Protein AF-A0A143Y499-F1 (afdb_monomer)

Foldseek 3Di:
DAEAEEELAQLQADLVQEAEDPDPDWAFDLRHIYDPDSPVSVVVSVVVVVVVVVQCPDQDDPNHGYHYKYWLDDVLCVQPVDSDDDDPVSVVVSVVVVCVVCVVPVVVVLCVCCPPQAEDDDDSVNSVVQCNDHSNSRGGYINCNVVVD

Nearest PDB structures (foldseek):
  8qcf-assembly1_K  TM=2.531E-01  e=7.754E+00  Saccharomyces cerevisiae
  6lri-assembly1_B  TM=2.322E-01  e=7.271E+00  Homo sapiens
  6lqs-ass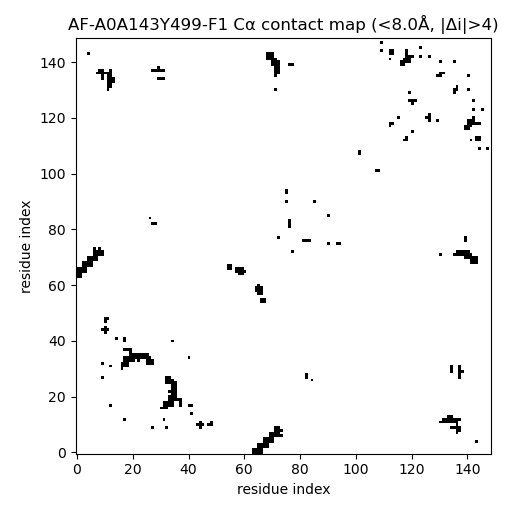embly1_R4  TM=2.413E-01  e=8.269E+00  Saccharomyces cerevisiae S288C

Sequence (149 aa):
MIIHIVDTDGVYIPEIDIKEADVEKAQYYEDHIDVKNVKAIVNRNRRKGAILYKLRKTGKINGIPYRIYFNSCNLEHVLYDELKDFTDEEKQILSDDFADKYDGKVNEFIEFISDNQIAVPGTFQKTWDYIEKDRNSLNRHSNMHLIFE

Mean predicted aligned error: 4.23 Å

Secondary structure (DSSP, 8-state):
-EEEEEE-TTTTS-GGGEEE-S-SS-EE-SS-EEES-HHHHHHHHHHHHHHHHHHHT--EETTEEEEEEEESS-HHHHHH---S---HHHHHHHHHHHHHHHTT-HHHHHHHHTSTTTB--S-HHHHHHHHTSTTGGGSS-B-GGGG--

pLDDT: mean 91.05, std 8.84, range [60.25, 97.81]

Structure (mmCIF, N/CA/C/O backbone):
data_AF-A0A143Y499-F1
#
_entry.id   AF-A0A143Y499-F1
#
loop_
_atom_site.group_PDB
_atom_site.id
_atom_site.type_symbol
_atom_site.label_atom_id
_atom_site.label_alt_id
_atom_site.label_comp_id
_atom_site.label_asym_id
_atom_site.label_entity_id
_atom_site.label_seq_id
_atom_site.pdbx_PDB_ins_code
_atom_site.Cartn_x
_atom_site.Cartn_y
_atom_site.Cartn_z
_atom_site.occupancy
_atom_site.B_iso_or_equiv
_atom_site.auth_seq_id
_atom_site.auth_comp_id
_atom_site.auth_asym_id
_atom_site.auth_atom_id
_atom_site.pdbx_PDB_model_num
ATOM 1 N N . MET A 1 1 ? -4.796 -3.730 21.140 1.00 91.56 1 MET A N 1
ATOM 2 C CA . MET A 1 1 ? -5.041 -4.124 19.736 1.00 91.56 1 MET A CA 1
ATOM 3 C C . MET A 1 1 ? -3.769 -3.848 18.959 1.00 91.56 1 MET A C 1
ATOM 5 O O . MET A 1 1 ? -3.100 -2.878 19.280 1.00 91.56 1 MET A O 1
ATOM 9 N N . ILE A 1 2 ? -3.419 -4.695 18.000 1.00 97.06 2 ILE A N 1
ATOM 10 C CA . ILE A 1 2 ? -2.312 -4.470 17.073 1.00 97.06 2 ILE A CA 1
ATOM 11 C C . ILE A 1 2 ? -2.904 -3.860 15.805 1.00 97.06 2 ILE A C 1
ATOM 13 O O . ILE A 1 2 ? -3.767 -4.469 15.168 1.00 97.06 2 ILE A O 1
ATOM 17 N N . ILE A 1 3 ? -2.430 -2.668 15.462 1.00 96.88 3 ILE A N 1
ATOM 18 C CA . ILE A 1 3 ? -2.691 -2.008 14.185 1.00 96.88 3 ILE A CA 1
ATOM 19 C C . ILE A 1 3 ? -1.415 -2.152 13.363 1.00 96.88 3 ILE A C 1
ATOM 21 O O . ILE A 1 3 ? -0.336 -1.795 13.829 1.00 96.88 3 ILE A O 1
ATOM 25 N N . HIS A 1 4 ? -1.532 -2.719 12.169 1.00 96.81 4 HIS A N 1
ATOM 26 C CA . HIS A 1 4 ? -0.428 -2.845 11.224 1.00 96.81 4 HIS A CA 1
ATOM 27 C C . HIS A 1 4 ? -0.776 -2.022 9.989 1.00 96.81 4 HIS A C 1
ATOM 29 O O . HIS A 1 4 ? -1.793 -2.277 9.355 1.00 96.81 4 HIS A O 1
ATOM 35 N N . ILE A 1 5 ? 0.044 -1.030 9.671 1.00 94.44 5 ILE A N 1
ATOM 36 C CA . ILE A 1 5 ? -0.065 -0.245 8.440 1.00 94.44 5 ILE A CA 1
ATOM 37 C C . ILE A 1 5 ? 1.010 -0.763 7.487 1.00 94.44 5 ILE A C 1
ATOM 39 O O . ILE A 1 5 ? 2.145 -0.973 7.914 1.00 94.44 5 ILE A O 1
ATOM 43 N N . VAL A 1 6 ? 0.644 -1.037 6.238 1.00 94.25 6 VAL A N 1
ATOM 44 C CA . VAL A 1 6 ? 1.555 -1.614 5.245 1.00 94.25 6 VAL A CA 1
ATOM 45 C C . VAL A 1 6 ? 1.414 -0.921 3.901 1.00 94.25 6 VAL A C 1
ATOM 47 O O . VAL A 1 6 ? 0.301 -0.645 3.460 1.00 94.25 6 VAL A O 1
ATOM 50 N N . ASP A 1 7 ? 2.520 -0.733 3.198 1.00 91.12 7 ASP A N 1
ATOM 51 C CA . ASP A 1 7 ? 2.466 -0.282 1.811 1.00 91.12 7 ASP A CA 1
ATOM 52 C C . ASP A 1 7 ? 2.186 -1.472 0.887 1.00 91.12 7 ASP A C 1
ATOM 54 O O . ASP A 1 7 ? 2.725 -2.568 1.094 1.00 91.12 7 ASP A O 1
ATOM 58 N N . THR A 1 8 ? 1.333 -1.322 -0.127 1.00 90.19 8 THR A N 1
ATOM 59 C CA . THR A 1 8 ? 1.120 -2.392 -1.114 1.00 90.19 8 THR A CA 1
ATOM 60 C C . THR A 1 8 ? 2.139 -2.346 -2.242 1.00 90.19 8 THR A C 1
ATOM 62 O O . THR A 1 8 ? 2.511 -3.407 -2.717 1.00 90.19 8 THR A O 1
ATOM 65 N N . ASP A 1 9 ? 2.645 -1.179 -2.638 1.00 86.31 9 ASP A N 1
ATOM 66 C CA . ASP A 1 9 ? 3.639 -0.966 -3.705 1.00 86.31 9 ASP A CA 1
ATOM 67 C C . ASP A 1 9 ? 3.366 -1.802 -4.964 1.00 86.31 9 ASP A C 1
ATOM 69 O O . ASP A 1 9 ? 4.171 -2.665 -5.345 1.00 86.31 9 ASP A O 1
ATOM 73 N N . GLY A 1 10 ? 2.182 -1.648 -5.557 1.00 90.88 10 GLY A N 1
ATOM 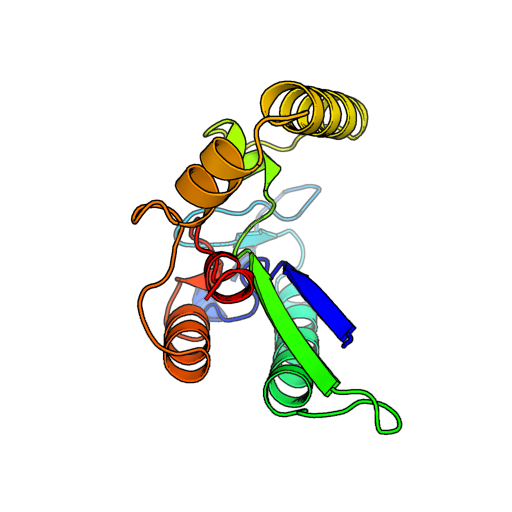74 C CA . GLY A 1 10 ? 1.836 -2.356 -6.789 1.00 90.88 10 GLY A CA 1
ATOM 75 C C . GLY A 1 10 ? 1.797 -3.885 -6.664 1.00 90.88 10 GLY A C 1
ATOM 76 O O . GLY A 1 10 ? 1.949 -4.582 -7.663 1.00 90.88 10 GLY A O 1
ATOM 77 N N . VAL A 1 11 ? 1.641 -4.449 -5.457 1.00 95.38 11 VAL A N 1
ATOM 78 C CA . VAL A 1 11 ? 1.671 -5.912 -5.238 1.00 95.38 11 VAL A CA 1
ATOM 79 C C . VAL A 1 11 ? 0.649 -6.677 -6.072 1.00 95.38 11 VAL A C 1
ATOM 81 O O . VAL A 1 11 ? 0.914 -7.829 -6.420 1.00 95.38 11 VAL A O 1
ATOM 84 N N . TYR A 1 12 ? -0.501 -6.073 -6.366 1.00 96.00 12 TYR A N 1
ATOM 85 C CA . TYR A 1 12 ? -1.635 -6.760 -6.982 1.00 96.00 12 TYR A CA 1
ATOM 86 C C . TYR A 1 12 ? -1.760 -6.526 -8.486 1.00 96.00 12 TYR A C 1
ATOM 88 O O . TYR A 1 12 ? -2.694 -7.045 -9.094 1.00 96.00 12 TYR A O 1
ATOM 96 N N . ILE A 1 13 ? -0.829 -5.792 -9.100 1.00 96.25 13 ILE A N 1
ATOM 97 C CA . ILE A 1 13 ? -0.934 -5.505 -10.529 1.00 96.25 13 ILE A CA 1
ATOM 98 C C . ILE A 1 13 ? -0.747 -6.751 -11.400 1.00 96.25 13 ILE A C 1
ATOM 100 O O . ILE A 1 13 ? 0.003 -7.665 -11.029 1.00 96.25 13 ILE A O 1
ATOM 104 N N . PRO A 1 14 ? -1.369 -6.779 -12.590 1.00 96.62 14 PRO A N 1
ATOM 105 C CA . PRO A 1 14 ? -1.091 -7.782 -13.604 1.00 96.62 14 PRO A CA 1
ATOM 106 C C . PRO A 1 14 ? 0.398 -7.843 -13.962 1.00 96.62 14 PRO A C 1
ATOM 108 O O . PRO A 1 14 ? 1.050 -6.822 -14.151 1.00 96.62 14 PRO A O 1
ATOM 111 N N . GLU A 1 15 ? 0.936 -9.051 -14.147 1.00 96.56 15 GLU A N 1
ATOM 112 C CA . GLU A 1 15 ? 2.356 -9.231 -14.502 1.00 96.56 15 GLU A CA 1
ATOM 113 C C . GLU A 1 15 ? 2.725 -8.584 -15.846 1.00 96.56 15 GLU A C 1
ATOM 115 O O . GLU A 1 15 ? 3.882 -8.238 -16.055 1.00 96.56 15 GLU A O 1
ATOM 120 N N . ILE A 1 16 ? 1.744 -8.387 -16.735 1.00 97.25 16 ILE A N 1
ATOM 121 C CA . ILE A 1 16 ? 1.912 -7.673 -18.010 1.00 97.25 16 ILE A CA 1
ATOM 122 C C . ILE A 1 16 ? 2.212 -6.177 -17.827 1.00 97.25 16 ILE A C 1
ATOM 124 O O . ILE A 1 16 ? 2.805 -5.563 -18.710 1.00 97.25 16 ILE A O 1
ATOM 128 N N . ASP A 1 17 ? 1.844 -5.607 -16.681 1.00 97.31 17 ASP A N 1
ATOM 129 C CA . ASP A 1 17 ? 2.104 -4.210 -16.340 1.00 97.31 17 ASP A CA 1
ATOM 130 C C . ASP A 1 17 ? 3.455 -4.042 -15.606 1.00 97.31 17 ASP A C 1
ATOM 132 O O . ASP A 1 17 ? 3.784 -2.950 -15.154 1.00 97.31 17 ASP A O 1
ATOM 136 N N . ILE A 1 18 ? 4.268 -5.103 -15.493 1.00 97.31 18 ILE A N 1
ATOM 137 C CA . ILE A 1 18 ? 5.658 -5.029 -15.019 1.00 97.31 18 ILE A CA 1
ATOM 138 C C . ILE A 1 18 ? 6.574 -5.104 -16.241 1.00 97.31 18 ILE A C 1
ATOM 140 O O . ILE A 1 18 ? 6.705 -6.157 -16.869 1.00 97.31 18 ILE A O 1
ATOM 144 N N . LYS A 1 19 ? 7.217 -3.989 -16.576 1.00 97.75 19 LYS A N 1
ATOM 145 C CA . LYS A 1 19 ? 7.979 -3.819 -17.813 1.00 97.75 19 LYS A CA 1
ATOM 146 C C . LYS A 1 19 ? 9.477 -3.808 -17.536 1.00 97.75 19 LYS A C 1
ATOM 148 O O . LYS A 1 19 ? 9.941 -3.337 -16.498 1.00 97.75 19 LYS A O 1
ATOM 153 N N . GLU A 1 20 ? 10.235 -4.372 -18.471 1.00 97.81 20 GLU A N 1
ATOM 154 C CA . GLU A 1 20 ? 11.692 -4.315 -18.425 1.00 97.81 20 GLU A CA 1
ATOM 155 C C . GLU A 1 20 ? 12.176 -2.962 -18.953 1.00 97.81 20 GLU A C 1
ATOM 157 O O . GLU A 1 20 ? 11.827 -2.576 -20.069 1.00 97.81 20 GLU A O 1
ATOM 162 N N . ALA A 1 21 ? 12.984 -2.261 -18.161 1.00 96.31 21 ALA A N 1
ATOM 163 C CA . ALA A 1 21 ? 13.566 -0.968 -18.507 1.00 96.31 21 ALA A CA 1
ATOM 164 C C . ALA A 1 21 ? 14.990 -0.843 -17.942 1.00 96.31 21 ALA A C 1
ATOM 166 O O . ALA A 1 21 ? 15.332 -1.480 -16.940 1.00 96.31 21 ALA A O 1
ATOM 167 N N . ASP A 1 22 ? 15.824 -0.008 -18.568 1.00 95.25 22 ASP A N 1
ATOM 168 C CA . ASP A 1 22 ? 17.170 0.293 -18.066 1.00 95.25 22 ASP A CA 1
ATOM 169 C C . ASP A 1 22 ? 17.107 1.364 -16.972 1.00 95.25 22 ASP A C 1
ATOM 171 O O . ASP A 1 22 ? 17.378 2.543 -17.186 1.00 95.25 22 ASP A O 1
ATOM 175 N N . VAL A 1 23 ? 16.674 0.926 -15.793 1.00 91.12 23 VAL A N 1
ATOM 176 C CA . VAL A 1 23 ? 16.531 1.741 -14.584 1.00 91.12 23 VAL A CA 1
ATOM 177 C C . VAL A 1 23 ? 17.365 1.143 -13.454 1.00 91.12 23 VAL A C 1
ATOM 179 O O . VAL A 1 23 ? 17.529 -0.078 -13.353 1.00 91.12 23 VAL A O 1
ATOM 182 N N . GLU A 1 24 ? 17.908 1.985 -12.575 1.00 87.44 24 GLU A N 1
ATOM 183 C CA . GLU A 1 24 ? 18.683 1.507 -11.420 1.00 87.44 24 GLU A CA 1
ATOM 184 C C . GLU A 1 24 ? 17.789 0.922 -10.317 1.00 87.44 24 GLU A C 1
ATOM 186 O O . GLU A 1 24 ? 18.154 -0.063 -9.668 1.00 87.44 24 GLU A O 1
ATOM 191 N N . LYS A 1 25 ? 16.606 1.512 -10.120 1.00 86.69 25 LYS A N 1
ATOM 192 C CA . LYS A 1 25 ? 15.594 1.120 -9.131 1.00 86.69 25 LYS A CA 1
ATOM 193 C C . LYS A 1 25 ? 14.236 0.963 -9.811 1.00 86.69 25 LYS A C 1
ATOM 195 O O . LYS A 1 25 ? 14.044 1.426 -10.928 1.00 86.69 25 LYS A O 1
ATOM 200 N N . ALA A 1 26 ? 13.312 0.273 -9.145 1.00 89.19 26 ALA A N 1
ATOM 201 C CA . ALA A 1 26 ? 11.952 0.136 -9.653 1.00 89.19 26 ALA A CA 1
ATOM 202 C C . ALA A 1 26 ? 11.256 1.502 -9.681 1.00 89.19 26 ALA A C 1
ATOM 204 O O . ALA A 1 26 ? 11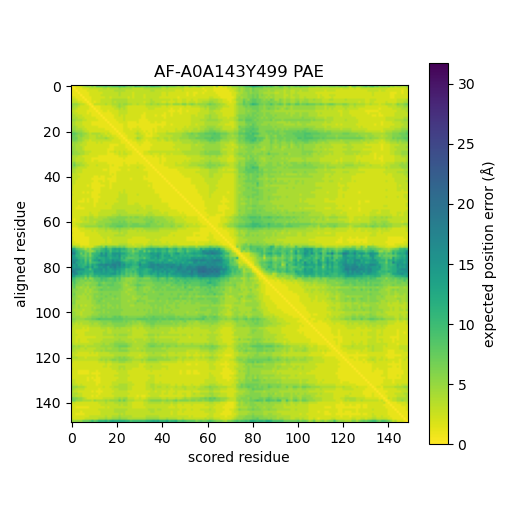.191 2.158 -8.644 1.00 89.19 26 ALA A O 1
ATOM 205 N N . GLN A 1 27 ? 10.728 1.884 -10.841 1.00 87.38 27 GLN A N 1
ATOM 206 C CA . GLN A 1 27 ? 9.971 3.117 -11.036 1.00 87.38 27 GLN A CA 1
ATOM 207 C C . GLN A 1 27 ? 8.488 2.782 -11.151 1.00 87.38 27 GLN A C 1
ATOM 209 O O . GLN A 1 27 ? 8.104 1.858 -11.870 1.00 87.38 27 GLN A O 1
ATOM 214 N N . TYR A 1 28 ? 7.661 3.502 -10.400 1.00 87.25 28 TYR A N 1
ATOM 215 C CA . TYR A 1 28 ? 6.231 3.242 -10.291 1.00 87.25 28 TYR A CA 1
ATOM 216 C C . TYR A 1 28 ? 5.455 4.331 -11.024 1.00 87.25 28 TYR A C 1
ATOM 218 O O . TYR A 1 28 ? 5.674 5.519 -10.798 1.00 87.25 28 TYR A O 1
ATOM 226 N N . TYR A 1 29 ? 4.520 3.901 -11.861 1.00 87.56 29 TYR A N 1
ATOM 227 C CA . TYR A 1 29 ? 3.568 4.745 -12.571 1.00 87.56 29 TYR A CA 1
ATOM 228 C C . TYR A 1 29 ? 2.148 4.309 -12.211 1.00 87.56 29 TYR A C 1
ATOM 230 O O . TYR A 1 29 ? 1.953 3.249 -11.621 1.00 87.56 29 TYR A O 1
ATOM 238 N N . GLU A 1 30 ? 1.143 5.096 -12.588 1.00 86.75 30 GLU A N 1
ATOM 239 C CA . GLU A 1 30 ? -0.263 4.763 -12.311 1.00 86.75 30 GLU A CA 1
ATOM 240 C C . GLU A 1 30 ? -0.729 3.497 -13.051 1.00 86.75 30 GLU A C 1
ATOM 242 O O . GLU A 1 30 ? -1.650 2.805 -12.613 1.00 86.75 30 GLU A O 1
ATOM 247 N N . ASP A 1 31 ? -0.087 3.163 -14.173 1.00 91.62 31 ASP A N 1
ATOM 248 C CA . ASP A 1 31 ? -0.484 2.060 -15.044 1.00 91.62 31 ASP A CA 1
ATOM 249 C C . ASP A 1 31 ? 0.540 0.916 -15.146 1.00 91.62 31 ASP A C 1
ATOM 251 O O . ASP A 1 31 ? 0.187 -0.148 -15.658 1.00 91.62 31 ASP A O 1
ATOM 255 N N . HIS A 1 32 ? 1.781 1.097 -14.680 1.00 94.12 32 HIS A N 1
ATOM 256 C CA . HIS A 1 32 ? 2.834 0.079 -14.771 1.00 94.12 32 HIS A CA 1
ATOM 257 C C . HIS A 1 32 ? 3.987 0.281 -13.773 1.00 94.12 32 HIS A C 1
ATOM 259 O O . HIS A 1 32 ? 4.086 1.303 -13.097 1.00 94.12 32 HIS A O 1
ATOM 265 N N . ILE A 1 33 ? 4.881 -0.709 -13.701 1.00 93.38 33 ILE A N 1
ATOM 266 C CA . ILE A 1 33 ? 6.169 -0.622 -13.000 1.00 93.38 33 ILE A CA 1
ATOM 267 C C . ILE A 1 33 ? 7.289 -0.911 -13.997 1.00 93.38 33 ILE A C 1
ATOM 269 O O . ILE A 1 33 ? 7.304 -1.986 -14.599 1.00 93.38 33 ILE A O 1
ATOM 273 N N . ASP A 1 34 ? 8.252 -0.003 -14.100 1.00 94.81 34 ASP A N 1
ATOM 274 C CA . ASP A 1 34 ? 9.477 -0.196 -14.875 1.00 94.81 34 ASP A CA 1
ATOM 275 C C . ASP A 1 34 ? 10.593 -0.722 -13.976 1.00 94.81 34 ASP A C 1
ATOM 277 O O . ASP A 1 34 ? 10.915 -0.131 -12.942 1.00 94.81 34 ASP A O 1
ATOM 281 N N . VAL A 1 35 ? 11.195 -1.852 -14.361 1.00 95.50 35 VAL A N 1
ATOM 282 C CA . VAL A 1 35 ? 12.260 -2.510 -13.597 1.00 95.50 35 VAL A CA 1
ATOM 283 C C . VAL A 1 35 ? 13.331 -3.137 -14.473 1.00 95.50 35 VAL A C 1
ATOM 285 O O . VAL A 1 35 ? 13.063 -3.680 -15.536 1.00 95.50 35 VAL A O 1
ATOM 288 N N . LYS A 1 36 ? 14.548 -3.231 -13.937 1.00 97.12 36 LYS A N 1
ATOM 289 C CA . LYS A 1 36 ? 15.639 -3.988 -14.568 1.00 97.12 36 LYS A CA 1
ATOM 290 C C . LYS A 1 36 ? 15.439 -5.508 -14.560 1.00 97.12 36 LYS A C 1
ATOM 292 O O . LYS A 1 36 ? 16.042 -6.223 -15.348 1.00 97.12 36 LYS A O 1
ATOM 297 N N . ASN A 1 37 ? 14.654 -6.038 -13.618 1.00 96.50 37 ASN A N 1
ATOM 298 C CA . ASN A 1 37 ? 14.433 -7.480 -13.476 1.00 96.50 37 ASN A CA 1
ATOM 299 C C . ASN A 1 37 ? 12.965 -7.788 -13.159 1.00 96.50 37 ASN A C 1
ATOM 301 O O . ASN A 1 37 ? 12.568 -7.893 -11.995 1.00 96.50 37 ASN A O 1
ATOM 305 N N . VAL A 1 38 ? 12.175 -7.993 -14.215 1.00 97.69 38 VAL A N 1
ATOM 306 C CA . VAL A 1 38 ? 10.739 -8.317 -14.137 1.00 97.69 38 VAL A CA 1
ATOM 307 C C . VAL A 1 38 ? 10.488 -9.535 -13.246 1.00 97.69 38 VAL A C 1
ATOM 309 O O . VAL A 1 38 ? 9.640 -9.505 -12.354 1.00 97.69 38 VAL A O 1
ATOM 312 N N . LYS A 1 39 ? 11.278 -10.604 -13.409 1.00 97.62 39 LYS A N 1
ATOM 313 C CA . LYS A 1 39 ? 11.109 -11.851 -12.647 1.00 97.62 39 LYS A CA 1
ATOM 314 C C . LYS A 1 39 ? 11.285 -11.640 -11.140 1.00 97.62 39 LYS A C 1
ATOM 316 O O . LYS A 1 39 ? 10.602 -12.293 -10.347 1.00 97.62 39 LYS A O 1
ATOM 321 N N . ALA A 1 40 ? 12.190 -10.751 -10.731 1.00 96.12 40 ALA A N 1
ATOM 322 C CA . ALA A 1 40 ? 12.393 -10.421 -9.324 1.00 96.12 40 ALA A CA 1
ATOM 323 C C . ALA A 1 40 ? 11.154 -9.743 -8.718 1.00 96.12 40 ALA A C 1
ATOM 325 O O . ALA A 1 40 ? 10.705 -10.160 -7.646 1.00 96.12 40 ALA A O 1
ATOM 326 N N . ILE A 1 41 ? 10.560 -8.771 -9.419 1.00 95.94 41 ILE A N 1
ATOM 327 C CA . ILE A 1 41 ? 9.342 -8.087 -8.961 1.00 95.94 41 ILE A CA 1
ATOM 328 C C . ILE A 1 41 ? 8.141 -9.021 -8.953 1.00 95.94 41 ILE A C 1
ATOM 330 O O . ILE A 1 41 ? 7.443 -9.084 -7.944 1.00 95.94 41 ILE A O 1
ATOM 334 N N . VAL A 1 42 ? 7.945 -9.825 -9.999 1.00 97.50 42 VAL A N 1
ATOM 335 C CA . VAL A 1 42 ? 6.860 -10.818 -10.048 1.00 97.50 42 VAL A CA 1
ATOM 336 C C . VAL A 1 42 ? 6.925 -11.759 -8.839 1.00 97.50 42 VAL A C 1
ATOM 338 O O . VAL A 1 42 ? 5.935 -11.959 -8.133 1.00 97.50 42 VAL A O 1
ATOM 341 N N . ASN A 1 43 ? 8.108 -12.299 -8.528 1.00 97.50 43 ASN A N 1
ATOM 342 C CA . ASN A 1 43 ? 8.281 -13.174 -7.367 1.00 97.50 43 ASN A CA 1
ATOM 343 C C . ASN A 1 43 ? 8.057 -12.440 -6.036 1.00 97.50 43 ASN A C 1
ATOM 345 O O . ASN A 1 43 ? 7.457 -13.002 -5.112 1.00 97.50 43 ASN A O 1
ATOM 349 N N . ARG A 1 44 ? 8.517 -11.187 -5.925 1.00 95.94 44 ARG A N 1
ATOM 350 C CA . ARG A 1 44 ? 8.276 -10.333 -4.755 1.00 95.94 44 ARG A CA 1
ATOM 351 C C . ARG A 1 44 ? 6.782 -10.098 -4.551 1.00 95.94 44 ARG A C 1
ATOM 353 O O . ARG A 1 44 ? 6.314 -10.295 -3.430 1.00 95.94 44 ARG A O 1
ATOM 360 N N . ASN A 1 45 ? 6.053 -9.740 -5.605 1.00 96.38 45 ASN A N 1
ATOM 361 C CA . ASN A 1 45 ? 4.623 -9.441 -5.571 1.00 96.38 45 ASN A CA 1
ATOM 362 C C . ASN A 1 45 ? 3.811 -10.682 -5.195 1.00 96.38 45 ASN A C 1
ATOM 364 O O . ASN A 1 45 ? 3.053 -10.634 -4.228 1.00 96.38 45 ASN A O 1
ATOM 368 N N . ARG A 1 46 ? 4.076 -11.837 -5.822 1.00 96.81 46 ARG A N 1
ATOM 369 C CA . ARG A 1 46 ? 3.439 -13.116 -5.452 1.00 96.81 46 ARG A CA 1
ATOM 370 C C . ARG A 1 46 ? 3.645 -13.461 -3.973 1.00 96.81 46 ARG A C 1
ATOM 372 O O . ARG A 1 46 ? 2.700 -13.838 -3.280 1.00 96.81 46 ARG A O 1
ATOM 379 N N . ARG A 1 47 ? 4.872 -13.305 -3.458 1.00 97.75 47 ARG A N 1
ATOM 380 C CA . ARG A 1 47 ? 5.188 -13.578 -2.046 1.00 97.75 47 ARG A CA 1
ATOM 381 C C . ARG A 1 47 ? 4.504 -12.587 -1.100 1.00 97.75 47 ARG A C 1
ATOM 383 O O . ARG A 1 47 ? 3.899 -13.020 -0.122 1.00 97.75 47 ARG A O 1
ATOM 390 N N . LYS A 1 48 ? 4.609 -11.281 -1.368 1.00 96.62 48 LYS A N 1
ATOM 391 C CA . LYS A 1 48 ? 4.022 -10.230 -0.521 1.00 96.62 48 LYS A CA 1
ATOM 392 C C . LYS A 1 48 ? 2.494 -10.325 -0.529 1.00 96.62 48 LYS A C 1
ATOM 394 O O . LYS A 1 48 ? 1.911 -10.375 0.547 1.00 96.62 48 LYS A O 1
ATOM 399 N N . GLY A 1 49 ? 1.864 -10.502 -1.691 1.00 96.69 49 GLY A N 1
ATOM 400 C CA . GLY A 1 49 ? 0.417 -10.709 -1.816 1.00 96.69 49 GLY A CA 1
ATOM 401 C C . GLY A 1 49 ? -0.084 -11.928 -1.036 1.00 96.69 49 GLY A C 1
ATOM 402 O O . GLY A 1 49 ? -1.052 -11.828 -0.286 1.00 96.69 49 GLY A O 1
ATOM 403 N N . ALA A 1 50 ? 0.625 -13.062 -1.095 1.00 97.25 50 ALA A N 1
ATOM 40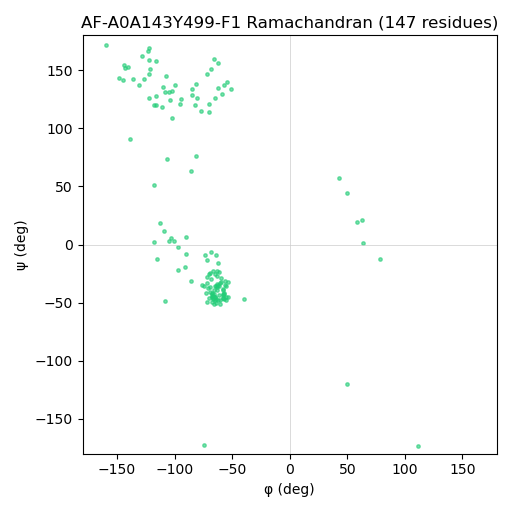4 C CA . ALA A 1 50 ? 0.267 -14.246 -0.309 1.00 97.25 50 ALA A CA 1
ATOM 405 C C . ALA A 1 50 ? 0.361 -14.020 1.214 1.00 97.25 50 ALA A C 1
ATOM 407 O O . ALA A 1 50 ? -0.419 -14.597 1.977 1.00 97.25 5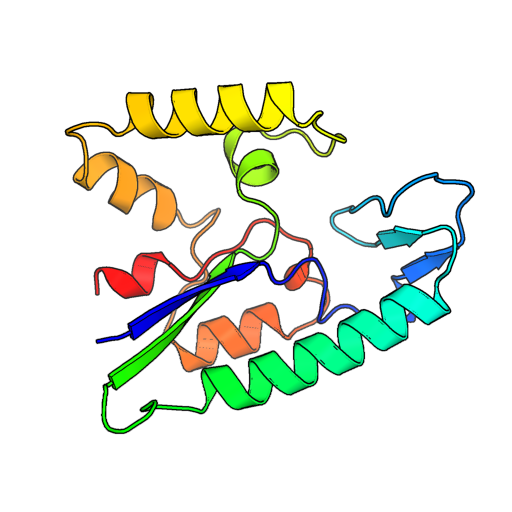0 ALA A O 1
ATOM 408 N N . ILE A 1 51 ? 1.312 -13.199 1.673 1.00 97.19 51 ILE A N 1
ATOM 409 C CA . ILE A 1 51 ? 1.441 -12.812 3.085 1.00 97.19 51 ILE A CA 1
ATOM 410 C C . ILE A 1 51 ? 0.307 -11.861 3.479 1.00 97.19 51 ILE A C 1
ATOM 412 O O . ILE A 1 51 ? -0.370 -12.118 4.474 1.00 97.19 51 ILE A O 1
ATOM 416 N N . LEU A 1 52 ? 0.059 -10.813 2.689 1.00 97.12 52 LEU A N 1
ATOM 417 C CA . LEU A 1 52 ? -1.006 -9.838 2.939 1.00 97.12 52 LEU A CA 1
ATOM 418 C C . LEU A 1 52 ? -2.380 -10.506 3.002 1.00 97.12 52 LEU A C 1
ATOM 420 O O . LEU A 1 52 ? -3.130 -10.257 3.942 1.00 97.12 52 LEU A O 1
ATOM 424 N N . TYR A 1 53 ? -2.664 -11.441 2.094 1.00 96.44 53 TYR A N 1
ATOM 425 C CA . TYR A 1 53 ? -3.897 -12.228 2.109 1.00 96.44 53 TYR A CA 1
ATOM 426 C C . TYR A 1 53 ? -4.099 -12.991 3.429 1.00 96.44 53 TYR A C 1
ATOM 428 O O . TYR A 1 53 ? -5.201 -13.018 3.981 1.00 96.44 53 TYR A O 1
ATOM 436 N N . LYS A 1 54 ? -3.035 -13.597 3.975 1.00 96.81 54 LYS A N 1
ATOM 437 C CA . LYS A 1 54 ? -3.093 -14.276 5.281 1.00 96.81 54 LYS A CA 1
ATOM 438 C C . LYS A 1 54 ? -3.298 -13.276 6.419 1.00 96.81 54 LYS A C 1
ATOM 440 O O . LYS A 1 54 ? -4.139 -13.505 7.289 1.00 96.81 54 LYS A O 1
ATOM 445 N N . LEU A 1 55 ? -2.555 -12.169 6.408 1.00 96.56 55 LEU A N 1
ATOM 446 C CA . LEU A 1 55 ? -2.624 -11.146 7.451 1.00 96.56 55 LEU A CA 1
ATOM 447 C C . LEU A 1 55 ? -4.002 -10.480 7.494 1.00 96.56 55 LEU A C 1
ATOM 449 O O . LEU A 1 55 ? -4.605 -10.434 8.560 1.00 96.56 55 LEU A O 1
ATOM 453 N N . ARG A 1 56 ? -4.574 -10.067 6.358 1.00 95.38 56 ARG A N 1
ATOM 454 C CA . ARG A 1 56 ? -5.896 -9.414 6.336 1.00 95.38 56 ARG A CA 1
ATOM 455 C C . ARG A 1 56 ? -7.039 -10.300 6.825 1.00 95.38 56 ARG A C 1
ATOM 457 O O . ARG A 1 56 ? -8.064 -9.789 7.260 1.00 95.38 56 ARG A O 1
ATOM 464 N N . LYS A 1 57 ? -6.866 -11.623 6.771 1.00 95.56 57 LYS A N 1
ATOM 465 C CA . LYS A 1 57 ? -7.822 -12.608 7.303 1.00 95.56 57 LYS A CA 1
ATOM 466 C C . LYS A 1 57 ? -7.565 -12.976 8.764 1.00 95.56 57 LYS A C 1
ATOM 468 O O . LYS A 1 57 ? -8.370 -13.678 9.372 1.00 95.56 57 LYS A O 1
ATOM 473 N N . THR A 1 58 ? -6.456 -12.520 9.336 1.00 96.62 58 THR A N 1
ATOM 474 C CA . THR A 1 58 ? -6.104 -12.773 10.731 1.00 96.62 58 THR A CA 1
ATOM 475 C C . THR A 1 58 ? -6.833 -11.773 11.621 1.00 96.62 58 THR A C 1
ATOM 477 O O . THR A 1 58 ? -6.647 -10.573 11.492 1.00 96.62 58 THR A O 1
ATOM 480 N N . GLY A 1 59 ? -7.665 -12.256 12.545 1.00 95.56 59 GLY A N 1
ATOM 481 C CA . GLY A 1 59 ? -8.341 -11.387 13.520 1.00 95.56 59 GLY A CA 1
ATOM 482 C C . GLY A 1 59 ? -7.559 -11.191 14.823 1.00 95.56 59 GLY A C 1
ATOM 483 O O . GLY A 1 59 ? -7.839 -10.260 15.579 1.00 95.56 59 GLY A O 1
ATOM 484 N N . LYS A 1 60 ? -6.605 -12.084 15.125 1.00 97.31 60 LYS A N 1
ATOM 485 C CA . LYS A 1 60 ? -5.797 -12.056 16.352 1.00 97.31 60 LYS A CA 1
ATOM 486 C C . LYS A 1 60 ? -4.393 -12.608 16.122 1.00 97.31 60 LYS A C 1
ATOM 488 O O . LYS A 1 60 ? -4.240 -13.617 15.440 1.00 97.31 60 LYS A O 1
ATOM 493 N N . ILE A 1 61 ? -3.399 -12.013 16.775 1.00 96.06 61 ILE A N 1
ATOM 494 C CA . ILE A 1 61 ? -2.031 -12.537 16.877 1.00 96.06 61 ILE A CA 1
ATOM 495 C C . ILE A 1 61 ? -1.750 -12.792 18.354 1.00 96.06 61 ILE A C 1
ATOM 497 O O . ILE A 1 61 ? -1.844 -11.879 19.169 1.00 96.06 61 ILE A O 1
ATOM 501 N N . ASN A 1 62 ? -1.452 -14.045 18.704 1.00 95.31 62 ASN A N 1
ATOM 502 C CA . ASN A 1 62 ? -1.218 -14.468 20.089 1.00 95.31 62 ASN A CA 1
ATOM 503 C C . ASN A 1 62 ? -2.325 -14.001 21.067 1.00 95.31 62 ASN A C 1
ATOM 505 O O . ASN A 1 62 ? -2.058 -13.446 22.128 1.00 95.31 62 ASN A O 1
ATOM 509 N N . GLY A 1 63 ? -3.593 -14.140 20.662 1.00 96.19 63 GLY A N 1
ATOM 510 C CA . GLY A 1 63 ? -4.755 -13.709 21.451 1.00 96.19 63 GLY A CA 1
ATOM 511 C C . GLY A 1 63 ? -5.063 -12.204 21.415 1.00 96.19 63 GLY A C 1
ATOM 512 O O . GLY A 1 63 ? -6.174 -11.815 21.778 1.00 96.19 63 GLY A O 1
ATOM 513 N N . ILE A 1 64 ? -4.153 -11.365 20.913 1.00 97.69 64 ILE A N 1
ATOM 514 C CA . ILE A 1 64 ? -4.334 -9.911 20.818 1.00 97.69 64 ILE A CA 1
ATOM 515 C C . ILE A 1 64 ? -5.087 -9.579 19.520 1.00 97.69 64 ILE A C 1
ATOM 517 O O . ILE A 1 64 ? -4.654 -10.034 18.461 1.00 97.69 64 ILE A O 1
ATOM 521 N N . PRO A 1 65 ? -6.184 -8.791 19.555 1.00 97.69 65 PRO A N 1
ATOM 522 C CA . PRO A 1 65 ? -6.876 -8.329 18.350 1.00 97.69 65 PRO A CA 1
ATOM 523 C C . PRO A 1 65 ? -5.911 -7.689 17.356 1.00 97.69 65 PRO A C 1
ATOM 525 O O . PRO A 1 65 ? -5.085 -6.874 17.762 1.00 97.69 65 PRO A O 1
ATOM 528 N N . TYR A 1 66 ? -6.027 -8.053 16.084 1.00 97.62 66 TYR A N 1
ATOM 529 C CA . TYR A 1 66 ? -5.143 -7.621 15.007 1.00 97.62 66 TYR A CA 1
ATOM 530 C C . TYR A 1 66 ? -5.965 -7.114 13.826 1.00 97.62 66 TYR A C 1
ATOM 532 O O . TYR A 1 66 ? -6.961 -7.735 13.452 1.00 97.62 66 TYR A O 1
ATOM 540 N N . ARG A 1 67 ? -5.532 -6.002 13.232 1.00 97.19 67 ARG A N 1
ATOM 541 C CA . ARG A 1 67 ? -6.064 -5.515 11.961 1.00 97.19 67 ARG A CA 1
ATOM 542 C C . ARG A 1 67 ? -4.952 -4.861 11.146 1.00 97.19 67 ARG A C 1
ATOM 544 O O . ARG A 1 67 ? -4.076 -4.199 11.705 1.00 97.19 67 ARG A O 1
ATOM 551 N N . ILE A 1 68 ? -4.994 -5.079 9.836 1.00 97.75 68 ILE A N 1
ATOM 552 C CA . ILE A 1 68 ? -4.025 -4.549 8.877 1.00 97.75 68 ILE A CA 1
ATOM 553 C C . ILE A 1 68 ? -4.697 -3.587 7.905 1.00 97.75 68 ILE A C 1
ATOM 555 O O . ILE A 1 68 ? -5.696 -3.940 7.281 1.00 97.75 68 ILE A O 1
ATOM 559 N N . TYR A 1 69 ? -4.127 -2.401 7.778 1.00 97.06 69 TYR A N 1
ATOM 560 C CA . TYR A 1 69 ? -4.550 -1.334 6.880 1.00 97.06 69 TYR A CA 1
ATOM 561 C C . TYR A 1 69 ? -3.446 -1.080 5.863 1.00 97.06 69 TYR A C 1
ATOM 563 O O . TYR A 1 69 ? -2.291 -1.433 6.110 1.00 97.06 69 TYR A O 1
ATOM 571 N N . PHE A 1 70 ? -3.799 -0.503 4.723 1.00 95.31 70 PHE A N 1
ATOM 572 C CA . PHE A 1 70 ? -2.862 -0.283 3.637 1.00 95.31 70 PHE A CA 1
ATOM 573 C C . PHE A 1 70 ? -2.738 1.186 3.255 1.00 95.31 70 PHE A C 1
A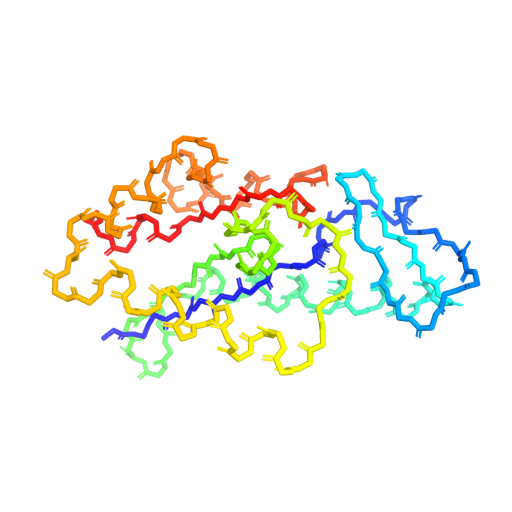TOM 575 O O . PHE A 1 70 ? -3.718 1.926 3.320 1.00 95.31 70 PHE A O 1
ATOM 582 N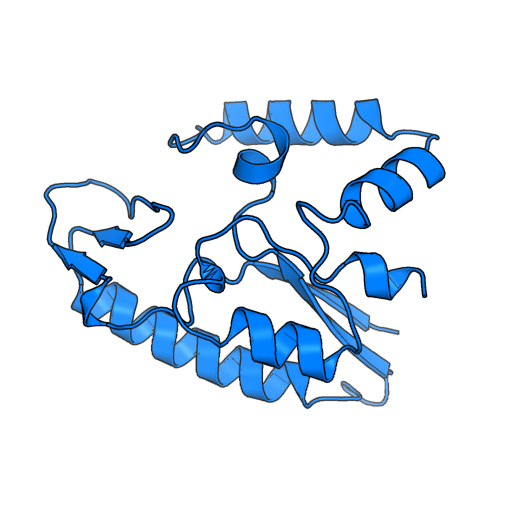 N . ASN A 1 71 ? -1.554 1.532 2.759 1.00 91.88 71 ASN A N 1
ATOM 583 C CA . ASN A 1 71 ? -1.349 2.583 1.771 1.00 91.88 71 ASN A CA 1
ATOM 584 C C . ASN A 1 71 ? -0.955 1.900 0.459 1.00 91.88 71 ASN A C 1
ATOM 586 O O . ASN A 1 71 ? -0.197 0.933 0.452 1.00 91.88 71 ASN A O 1
ATOM 590 N N . SER A 1 72 ? -1.528 2.309 -0.662 1.00 84.81 72 SER A N 1
ATOM 591 C CA . SER A 1 72 ? -1.276 1.643 -1.940 1.00 84.81 72 SER A CA 1
ATOM 592 C C . SER A 1 72 ? 0.122 1.945 -2.468 1.00 84.81 72 SER A C 1
ATOM 594 O O . SER A 1 72 ? 0.828 1.029 -2.890 1.00 84.81 72 SER A O 1
ATOM 596 N N . CYS A 1 73 ? 0.526 3.205 -2.345 1.00 75.56 73 CYS A N 1
ATOM 597 C CA . CYS A 1 73 ? 1.857 3.716 -2.592 1.00 75.56 73 CYS A CA 1
ATOM 598 C C . CYS A 1 73 ? 2.390 4.414 -1.339 1.00 75.56 73 CYS A C 1
ATOM 600 O O . CYS A 1 73 ? 1.650 4.710 -0.396 1.00 75.56 73 CYS A O 1
ATOM 602 N N . ASN A 1 74 ? 3.690 4.669 -1.360 1.00 68.31 74 ASN A N 1
ATOM 603 C CA . ASN A 1 74 ? 4.380 5.385 -0.307 1.00 68.31 74 ASN A CA 1
ATOM 604 C C . ASN A 1 74 ? 3.772 6.778 -0.078 1.00 68.31 74 ASN A C 1
ATOM 606 O O . ASN A 1 74 ? 3.462 7.501 -1.031 1.00 68.31 74 ASN A O 1
ATOM 610 N N . LEU A 1 75 ? 3.618 7.147 1.197 1.00 65.00 75 LEU A N 1
ATOM 611 C CA . LEU A 1 75 ? 2.921 8.365 1.603 1.00 65.00 75 LEU A CA 1
ATOM 612 C C . LEU A 1 75 ? 3.592 9.616 1.016 1.00 65.00 75 LEU A C 1
ATOM 614 O O . LEU A 1 75 ? 2.884 10.533 0.626 1.00 65.00 75 LEU A O 1
ATOM 618 N N . GLU A 1 76 ? 4.917 9.633 0.830 1.00 65.19 76 GLU A N 1
ATOM 619 C CA . GLU A 1 76 ? 5.617 10.762 0.201 1.00 65.19 76 GLU A CA 1
ATOM 620 C C . GLU A 1 76 ? 5.079 11.123 -1.200 1.00 65.19 76 GLU A C 1
ATOM 622 O O . GLU A 1 76 ? 4.954 12.304 -1.521 1.00 65.19 76 GLU A O 1
ATOM 627 N N . HIS A 1 77 ? 4.650 10.141 -2.003 1.00 64.94 77 HIS A N 1
ATOM 628 C CA . HIS A 1 77 ? 4.023 10.407 -3.305 1.00 64.94 77 HIS A CA 1
ATOM 629 C C . HIS A 1 77 ? 2.614 10.985 -3.162 1.00 64.94 77 HIS A C 1
ATOM 631 O O . HIS A 1 77 ? 2.185 11.784 -3.990 1.00 64.94 77 HIS A O 1
ATOM 637 N N . VAL A 1 78 ? 1.887 10.583 -2.118 1.00 60.25 78 VAL A N 1
ATOM 638 C CA . VAL A 1 78 ? 0.546 11.100 -1.813 1.00 60.25 78 VAL A CA 1
ATOM 639 C C . VAL A 1 78 ? 0.621 12.543 -1.318 1.00 60.25 78 VAL A C 1
ATOM 641 O O . VAL A 1 78 ? -0.233 13.352 -1.666 1.00 60.25 78 VAL A O 1
ATOM 644 N N . LEU A 1 79 ? 1.647 12.867 -0.532 1.00 60.78 79 LEU A N 1
ATOM 645 C CA . LEU A 1 79 ? 1.784 14.157 0.139 1.00 60.78 79 LEU A CA 1
ATOM 646 C C . LEU A 1 79 ? 2.232 15.292 -0.779 1.00 60.78 79 LEU A C 1
ATOM 648 O O . LEU A 1 79 ? 1.793 16.424 -0.578 1.00 60.78 79 LEU A O 1
ATOM 652 N N . TYR A 1 80 ? 3.081 15.000 -1.764 1.00 61.94 80 TYR A N 1
ATOM 653 C CA . TYR A 1 80 ? 3.753 16.042 -2.552 1.00 61.94 80 TYR A CA 1
ATOM 654 C C . TYR A 1 80 ? 3.409 16.027 -4.036 1.00 61.94 80 TYR A C 1
ATOM 656 O O . TYR A 1 80 ? 3.931 16.836 -4.790 1.00 61.94 80 TYR A O 1
ATOM 664 N N . ASP A 1 81 ? 2.517 15.132 -4.454 1.00 64.25 81 ASP A N 1
ATOM 665 C CA . ASP A 1 81 ? 2.064 15.003 -5.838 1.00 64.25 81 ASP A CA 1
ATOM 666 C C . ASP A 1 81 ? 3.168 14.731 -6.878 1.00 64.25 81 ASP A C 1
ATOM 668 O O . ASP A 1 81 ? 2.969 14.878 -8.080 1.00 64.25 81 ASP A O 1
ATOM 672 N N . GLU A 1 82 ? 4.332 14.256 -6.430 1.00 66.12 82 GLU A N 1
ATOM 673 C CA . GLU A 1 82 ? 5.472 13.959 -7.294 1.00 66.12 82 GLU A CA 1
ATOM 674 C C . GLU A 1 82 ? 5.730 12.449 -7.368 1.00 66.12 82 GLU A C 1
ATOM 676 O O . GLU A 1 82 ? 6.065 11.791 -6.381 1.00 66.12 82 GLU A O 1
ATOM 681 N N . LEU A 1 83 ? 5.626 11.888 -8.575 1.00 64.56 83 LEU A N 1
ATOM 682 C CA . LEU A 1 83 ? 6.090 10.536 -8.908 1.00 64.56 83 LEU A CA 1
ATOM 683 C C . LEU A 1 83 ? 7.579 10.587 -9.293 1.00 64.56 83 LEU A C 1
ATOM 685 O O . LEU A 1 83 ? 7.946 10.332 -10.439 1.00 64.56 83 LEU A O 1
ATOM 689 N N . LYS A 1 84 ? 8.437 10.981 -8.342 1.00 69.75 84 LYS A N 1
ATOM 690 C CA . LYS A 1 84 ? 9.901 10.982 -8.498 1.00 69.75 84 LYS A CA 1
ATOM 691 C C . LYS A 1 84 ? 10.576 10.122 -7.436 1.00 69.75 84 LYS A C 1
A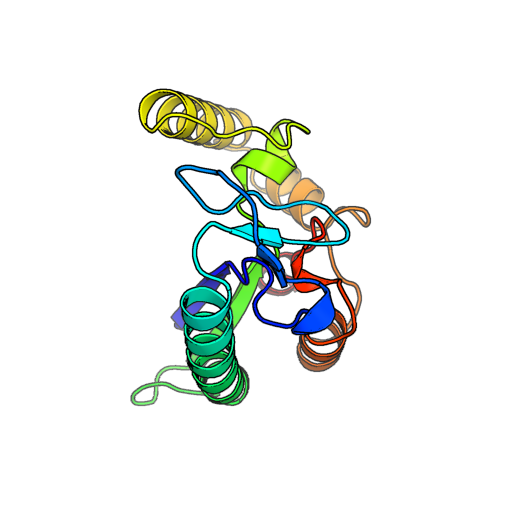TOM 693 O O . LYS A 1 84 ? 10.020 9.896 -6.364 1.00 69.75 84 LYS A O 1
ATOM 698 N N . ASP A 1 85 ? 11.804 9.700 -7.709 1.00 68.50 85 ASP A N 1
ATOM 699 C CA . ASP A 1 85 ? 12.647 9.097 -6.682 1.00 68.50 85 ASP A CA 1
ATOM 700 C C . ASP A 1 85 ? 13.071 10.165 -5.668 1.00 68.50 85 ASP A C 1
ATOM 702 O O . ASP A 1 85 ? 13.817 11.086 -5.999 1.00 68.50 85 ASP A O 1
ATOM 706 N N . PHE A 1 86 ? 12.602 10.027 -4.429 1.00 76.69 86 PHE A N 1
ATOM 707 C CA . PHE A 1 86 ? 13.077 10.830 -3.307 1.00 76.69 86 PHE A CA 1
ATOM 708 C C . PHE A 1 86 ? 14.334 10.203 -2.703 1.00 76.69 86 PHE A C 1
ATOM 710 O O . PHE A 1 86 ? 14.391 8.993 -2.446 1.00 76.69 86 PHE A O 1
ATOM 717 N N . THR A 1 87 ? 15.333 11.039 -2.449 1.00 82.88 87 THR A N 1
ATOM 718 C CA . THR A 1 87 ? 16.508 10.692 -1.646 1.00 82.88 87 THR A CA 1
ATOM 719 C C . THR A 1 87 ? 16.116 10.424 -0.192 1.00 82.88 87 THR A C 1
ATOM 721 O O . THR A 1 87 ? 15.068 10.866 0.274 1.00 82.88 87 THR A O 1
ATOM 724 N N . ASP A 1 88 ? 16.962 9.709 0.553 1.00 83.50 88 ASP A N 1
ATOM 725 C CA . ASP A 1 88 ? 16.697 9.428 1.971 1.00 83.50 88 ASP A CA 1
ATOM 726 C C . ASP A 1 88 ? 16.584 10.719 2.807 1.00 83.50 88 ASP A C 1
ATOM 728 O O . ASP A 1 88 ? 15.785 10.775 3.738 1.00 83.50 88 ASP A O 1
ATOM 732 N N . GLU A 1 89 ? 17.339 11.764 2.450 1.00 88.06 89 GLU A N 1
ATOM 733 C CA . GLU A 1 89 ? 17.279 13.082 3.095 1.00 88.06 89 GLU A CA 1
ATOM 734 C C . GLU A 1 89 ? 15.970 13.811 2.774 1.00 88.06 89 GLU A C 1
ATOM 736 O O . GLU A 1 89 ? 15.300 14.286 3.688 1.00 88.06 89 GLU A O 1
ATOM 741 N N . GLU A 1 90 ? 15.541 13.826 1.505 1.00 86.00 90 GLU A N 1
ATOM 742 C CA . GLU A 1 90 ? 14.222 14.358 1.147 1.00 86.00 90 GLU A CA 1
ATOM 743 C C . GLU A 1 90 ? 13.125 13.614 1.909 1.00 86.00 90 GLU A C 1
ATOM 745 O O . GLU A 1 90 ? 12.284 14.247 2.528 1.00 86.00 90 GLU A O 1
ATOM 750 N N . LYS A 1 91 ? 13.158 12.277 1.960 1.00 83.19 91 LYS A N 1
ATOM 751 C CA . LYS A 1 91 ? 12.156 11.497 2.704 1.00 83.19 91 LYS A CA 1
ATOM 752 C C . LYS A 1 91 ? 12.083 11.870 4.183 1.00 83.19 91 LYS A C 1
ATOM 754 O O . LYS A 1 91 ? 10.985 11.900 4.734 1.00 83.19 91 LYS A O 1
ATOM 759 N N . GLN A 1 92 ? 13.222 12.146 4.817 1.00 87.19 92 GLN A N 1
ATOM 760 C CA . GLN A 1 92 ? 13.256 12.617 6.203 1.00 87.19 92 GLN A CA 1
ATOM 761 C C . GLN A 1 92 ? 12.585 13.982 6.335 1.00 87.19 92 GLN A C 1
ATOM 763 O O . GLN A 1 92 ? 11.659 14.113 7.128 1.00 87.19 92 GLN A O 1
ATOM 768 N N . ILE A 1 93 ? 12.966 14.948 5.495 1.00 88.62 93 ILE A N 1
ATOM 769 C CA . ILE A 1 93 ? 12.384 16.298 5.503 1.00 88.62 93 ILE A CA 1
ATOM 770 C C . ILE A 1 93 ? 10.866 16.241 5.293 1.00 88.62 93 ILE A C 1
ATOM 772 O O . ILE A 1 93 ? 10.113 16.849 6.042 1.00 88.62 93 ILE A O 1
ATOM 776 N N . LEU A 1 94 ? 10.401 15.460 4.315 1.00 85.06 94 LEU A N 1
ATOM 777 C CA . LEU A 1 94 ? 8.975 15.319 4.010 1.00 85.06 94 LEU A CA 1
ATOM 778 C C . LEU A 1 94 ? 8.198 14.656 5.157 1.00 85.06 94 LEU A C 1
ATOM 780 O O . LEU A 1 94 ? 7.041 14.992 5.409 1.00 85.06 94 LEU A O 1
ATOM 784 N N . SER A 1 95 ? 8.822 13.705 5.854 1.00 85.69 95 SER A N 1
ATOM 785 C CA . SER A 1 95 ? 8.236 13.081 7.040 1.00 85.69 95 SER A CA 1
ATOM 786 C C . SER A 1 95 ? 8.128 14.071 8.200 1.00 85.69 95 SER A C 1
ATOM 788 O O . SER A 1 95 ? 7.100 14.085 8.880 1.00 85.69 95 SER A O 1
ATOM 790 N N . ASP A 1 96 ? 9.161 14.883 8.422 1.00 89.50 96 ASP A N 1
ATOM 791 C CA . ASP A 1 96 ? 9.190 15.890 9.484 1.00 89.50 96 ASP A CA 1
ATOM 792 C C . ASP A 1 96 ? 8.158 16.994 9.208 1.00 89.50 96 ASP A C 1
ATOM 794 O O . ASP A 1 96 ? 7.315 17.271 10.060 1.00 89.50 96 ASP A O 1
ATOM 798 N N . ASP A 1 97 ? 8.111 17.522 7.981 1.00 90.00 97 ASP A N 1
ATOM 799 C CA . ASP A 1 97 ? 7.114 18.508 7.546 1.00 90.00 97 ASP A CA 1
ATOM 800 C C . ASP A 1 97 ? 5.678 17.989 7.721 1.00 90.00 97 ASP A C 1
ATOM 802 O O . ASP A 1 97 ? 4.779 18.724 8.141 1.00 90.00 97 ASP A O 1
ATOM 806 N N . PHE A 1 98 ? 5.435 16.714 7.393 1.00 87.62 98 PHE A N 1
ATOM 807 C CA . PHE A 1 98 ? 4.125 16.096 7.580 1.00 87.62 98 PHE A CA 1
ATOM 808 C C . PHE A 1 98 ? 3.757 15.976 9.061 1.00 87.62 98 PHE A C 1
ATOM 810 O O . PHE A 1 98 ? 2.617 16.267 9.431 1.00 87.62 98 PHE A O 1
ATOM 817 N N . ALA A 1 99 ? 4.704 15.568 9.909 1.00 90.31 99 ALA A N 1
ATOM 818 C CA . ALA A 1 99 ? 4.492 15.484 11.348 1.00 90.31 99 ALA A CA 1
ATOM 819 C C . ALA A 1 99 ? 4.189 16.868 11.944 1.00 90.31 99 ALA A C 1
ATOM 821 O O . ALA A 1 99 ? 3.177 17.023 12.628 1.00 90.31 99 ALA A O 1
ATOM 822 N N . ASP A 1 100 ? 4.988 17.879 11.603 1.00 92.88 100 ASP A N 1
ATOM 823 C CA . ASP A 1 100 ? 4.821 19.257 12.069 1.00 92.88 100 ASP A CA 1
ATOM 824 C C . ASP A 1 100 ? 3.499 19.870 11.589 1.00 92.88 100 ASP A C 1
ATOM 826 O O . ASP A 1 100 ? 2.807 20.563 12.341 1.00 92.88 100 ASP A O 1
ATOM 830 N N . LYS A 1 101 ? 3.090 19.585 10.345 1.00 91.25 101 LYS A N 1
ATOM 831 C CA . LYS A 1 101 ? 1.826 20.080 9.781 1.00 91.25 101 LYS A CA 1
ATOM 832 C C . LYS A 1 101 ? 0.616 19.655 10.610 1.00 91.25 101 LYS A C 1
ATOM 834 O O . LYS A 1 101 ? -0.318 20.454 10.746 1.00 91.25 101 LYS A O 1
ATOM 839 N N . TYR A 1 102 ? 0.628 18.421 11.114 1.00 91.94 102 TYR A N 1
ATOM 840 C CA . TYR A 1 102 ? -0.486 17.809 11.840 1.00 91.94 102 TYR A CA 1
ATOM 841 C C . TYR A 1 102 ? -0.272 17.725 13.358 1.00 91.94 102 TYR A C 1
ATOM 843 O O . TYR A 1 102 ? -1.155 17.222 14.063 1.00 91.94 102 TYR A O 1
ATOM 851 N N . ASP A 1 103 ? 0.836 18.255 13.884 1.00 94.44 103 ASP A N 1
ATOM 852 C CA . ASP A 1 103 ? 1.069 18.320 15.325 1.00 94.44 103 ASP A CA 1
ATOM 853 C C . ASP A 1 103 ? -0.040 19.126 16.019 1.00 94.44 103 ASP A C 1
ATOM 855 O O . ASP A 1 103 ? -0.445 20.207 15.584 1.00 94.44 103 ASP A O 1
ATOM 859 N N . GLY A 1 104 ? -0.620 18.541 17.068 1.00 95.38 104 GLY A N 1
ATOM 860 C CA . GLY A 1 104 ? -1.798 19.081 17.755 1.00 95.38 104 GLY A CA 1
ATOM 861 C C . GLY A 1 104 ? -3.091 19.158 16.920 1.00 95.38 104 GLY A C 1
ATOM 862 O O . GLY A 1 104 ? -4.118 19.589 17.447 1.00 95.38 104 GLY A O 1
ATOM 863 N N . LYS A 1 105 ? -3.093 18.717 15.654 1.00 95.75 105 LYS A N 1
ATOM 864 C CA . LYS A 1 105 ? -4.197 18.879 14.687 1.00 95.75 105 LYS A CA 1
ATOM 865 C C . LYS A 1 105 ? -4.764 17.541 14.217 1.00 95.75 105 LYS A C 1
ATOM 867 O O . LYS A 1 105 ? -4.941 17.283 13.026 1.00 95.75 105 LYS A O 1
ATOM 872 N N . VAL A 1 106 ? -5.102 16.680 15.175 1.00 93.44 106 VAL A N 1
ATOM 873 C CA . VAL A 1 106 ? -5.589 15.316 14.900 1.00 93.44 106 VAL A CA 1
ATOM 874 C C . VAL A 1 106 ? -6.816 15.278 13.981 1.00 93.44 106 VAL A C 1
ATOM 876 O O . VAL A 1 106 ? -6.920 14.386 13.147 1.00 93.44 106 VAL A O 1
ATOM 879 N N . ASN A 1 107 ? -7.717 16.260 14.078 1.00 95.56 107 ASN A N 1
ATOM 880 C CA . ASN A 1 107 ? -8.908 16.315 13.227 1.00 95.56 107 ASN A CA 1
ATOM 881 C C . ASN A 1 107 ? -8.554 16.628 11.768 1.00 95.56 107 ASN A C 1
ATOM 883 O O . ASN A 1 107 ? -9.083 15.973 10.879 1.00 95.56 107 ASN A O 1
ATOM 887 N N . GLU A 1 108 ? -7.613 17.546 11.519 1.00 95.00 108 GLU A N 1
ATOM 888 C CA . GLU A 1 108 ? -7.133 17.849 10.161 1.00 95.00 108 GLU A CA 1
ATOM 889 C C . GLU A 1 108 ? -6.441 16.623 9.540 1.00 95.00 108 GLU A C 1
ATOM 891 O O . GLU A 1 108 ? -6.565 16.369 8.343 1.00 95.00 108 GLU A O 1
ATOM 896 N N . PHE A 1 109 ? -5.731 15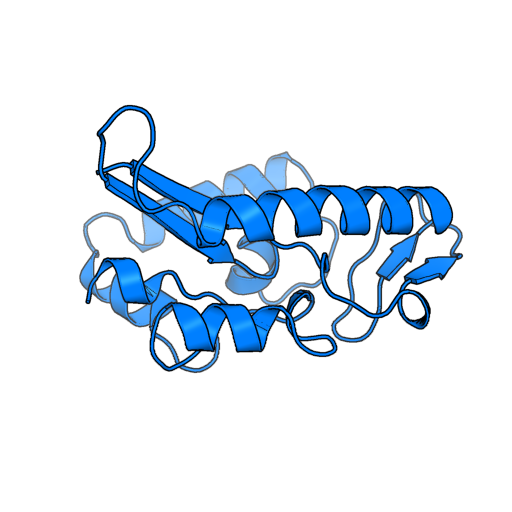.831 10.355 1.00 92.56 109 PHE A N 1
ATOM 897 C CA . PHE A 1 109 ? -5.130 14.573 9.909 1.00 92.56 109 PHE A CA 1
ATOM 898 C C . PHE A 1 109 ? -6.195 13.535 9.539 1.00 92.56 109 PHE A C 1
ATOM 900 O O . PHE A 1 109 ? -6.098 12.909 8.484 1.00 92.56 109 PHE A O 1
ATOM 907 N N . ILE A 1 110 ? -7.221 13.368 10.384 1.00 93.69 110 ILE A N 1
ATOM 908 C CA . ILE A 1 110 ? -8.336 12.451 10.117 1.00 93.69 110 ILE A CA 1
ATOM 909 C C . ILE A 1 110 ? -9.080 12.878 8.849 1.00 93.69 110 ILE A C 1
ATOM 911 O O . ILE A 1 110 ? -9.368 12.024 8.013 1.00 93.69 110 ILE A O 1
ATOM 915 N N . GLU A 1 111 ? -9.348 14.173 8.671 1.00 94.38 111 GLU A N 1
ATOM 916 C CA . GLU A 1 111 ? -9.958 14.715 7.452 1.00 94.38 111 GLU A CA 1
ATOM 917 C C . GLU A 1 111 ? -9.117 14.388 6.215 1.00 94.38 111 GLU A C 1
ATOM 919 O O . GLU A 1 111 ? -9.656 13.884 5.233 1.00 94.38 111 GLU A O 1
ATOM 924 N N . PHE A 1 112 ? -7.795 14.576 6.283 1.00 91.06 112 PHE A N 1
ATOM 925 C CA . PHE A 1 112 ? -6.887 14.264 5.180 1.00 91.06 112 PHE A CA 1
ATOM 926 C C . PHE A 1 112 ? -6.919 12.782 4.778 1.00 91.06 112 PHE A C 1
ATOM 928 O O . PHE A 1 112 ? -7.127 12.466 3.609 1.00 91.06 112 PHE A O 1
ATOM 935 N N . ILE A 1 113 ? -6.762 11.851 5.727 1.00 91.06 113 ILE A N 1
ATOM 936 C CA . ILE A 1 113 ? -6.767 10.410 5.402 1.00 91.06 113 ILE A CA 1
ATOM 937 C C . ILE A 1 113 ? -8.160 9.879 5.026 1.00 91.06 113 ILE A C 1
ATOM 939 O O . ILE A 1 113 ? -8.268 8.755 4.527 1.00 91.06 113 ILE A O 1
ATOM 943 N N . SER A 1 114 ? -9.211 10.658 5.301 1.00 93.69 114 SER A N 1
ATOM 944 C CA . SER A 1 114 ? -10.606 10.357 4.962 1.00 93.69 114 SER A CA 1
ATOM 945 C C . SER A 1 114 ? -11.062 11.039 3.669 1.00 93.69 114 SER A C 1
ATOM 947 O O . SER A 1 114 ? -12.199 10.831 3.248 1.00 93.69 114 SER A O 1
ATOM 949 N N . ASP A 1 115 ? -10.203 11.838 3.028 1.00 92.69 115 ASP A N 1
ATOM 950 C CA . ASP A 1 115 ? -10.520 12.500 1.766 1.00 92.69 115 ASP A CA 1
ATOM 951 C C . ASP A 1 115 ? -10.792 11.465 0.668 1.00 92.69 115 ASP A C 1
ATOM 953 O O . ASP A 1 115 ? -10.038 10.509 0.512 1.00 92.69 115 ASP A O 1
ATOM 957 N N . ASN A 1 116 ? -11.849 11.652 -0.126 1.00 90.00 116 ASN A N 1
ATOM 958 C CA . ASN A 1 116 ? -12.276 10.686 -1.148 1.00 90.00 116 ASN A CA 1
ATOM 959 C C . ASN A 1 116 ? -11.244 10.442 -2.265 1.00 90.00 116 ASN A C 1
ATOM 961 O O . ASN A 1 116 ? -11.380 9.470 -3.007 1.00 90.00 116 ASN A O 1
ATOM 965 N N . GLN A 1 117 ? -10.242 11.311 -2.425 1.00 87.81 117 GLN A N 1
ATOM 966 C CA . GLN A 1 117 ? -9.130 11.080 -3.348 1.00 87.81 117 GLN A CA 1
ATOM 967 C C . GLN A 1 117 ? -8.183 9.988 -2.831 1.00 87.81 117 GLN A C 1
ATOM 969 O O . GLN A 1 117 ? -7.568 9.283 -3.628 1.00 87.81 117 GLN A O 1
ATOM 974 N N . ILE A 1 118 ? -8.110 9.815 -1.507 1.00 88.44 118 ILE A N 1
ATOM 975 C CA . ILE A 1 118 ? -7.205 8.887 -0.820 1.00 88.44 118 ILE A CA 1
ATOM 976 C C . ILE A 1 118 ? -7.986 7.703 -0.237 1.00 88.44 118 ILE A C 1
ATOM 978 O O . ILE A 1 118 ? -7.618 6.546 -0.431 1.00 88.44 118 ILE A O 1
ATOM 982 N N . ALA A 1 119 ? -9.073 7.960 0.478 1.00 94.38 119 ALA A N 1
ATOM 983 C CA . ALA A 1 119 ? -9.859 6.968 1.186 1.00 94.38 119 ALA A CA 1
ATOM 984 C C . ALA A 1 119 ? -10.627 6.052 0.227 1.00 94.38 119 ALA A C 1
ATOM 986 O O . ALA A 1 119 ? -11.498 6.484 -0.527 1.00 94.38 119 ALA A O 1
ATOM 987 N N . VAL A 1 120 ? -10.359 4.748 0.308 1.00 95.88 120 VAL A N 1
ATOM 988 C CA . VAL A 1 120 ? -11.173 3.739 -0.377 1.00 95.88 120 VAL A CA 1
ATOM 989 C C . VAL A 1 120 ? -12.470 3.536 0.403 1.00 95.88 120 VAL A C 1
ATOM 991 O O . VAL A 1 120 ? -12.414 3.012 1.514 1.00 95.88 120 VAL A O 1
ATOM 994 N N . PRO A 1 121 ? -13.647 3.870 -0.146 1.00 94.25 121 PRO A N 1
ATOM 995 C CA . PRO A 1 121 ? -14.879 3.815 0.622 1.00 94.25 121 PRO A CA 1
ATOM 996 C C . PRO A 1 121 ? -15.333 2.376 0.894 1.00 94.25 121 PRO A C 1
ATOM 998 O O . PRO A 1 121 ? -15.237 1.478 0.051 1.00 94.25 121 PRO A O 1
ATOM 1001 N N . GLY A 1 122 ? -15.953 2.181 2.057 1.00 95.62 122 GLY A N 1
ATOM 1002 C CA . GLY A 1 122 ? -16.689 0.972 2.408 1.00 95.62 122 GLY A CA 1
ATOM 1003 C C . GLY A 1 122 ? -16.030 0.132 3.495 1.00 95.62 122 GLY A C 1
ATOM 1004 O O . GLY A 1 122 ? -15.050 0.500 4.121 1.00 95.62 122 GLY A O 1
ATOM 1005 N N . THR A 1 123 ? -16.606 -1.043 3.747 1.00 96.75 123 THR A N 1
ATOM 1006 C CA . THR A 1 123 ? -16.142 -1.929 4.824 1.00 96.75 123 THR A CA 1
ATOM 1007 C C . THR A 1 123 ? -14.703 -2.389 4.602 1.00 96.75 123 THR A C 1
ATOM 1009 O O . THR A 1 123 ? -14.305 -2.584 3.455 1.00 96.75 123 THR A O 1
ATOM 1012 N N . PHE A 1 124 ? -14.008 -2.758 5.678 1.00 96.75 124 PHE A N 1
ATOM 1013 C CA . PHE A 1 124 ? -12.684 -3.391 5.637 1.00 96.75 124 PHE A CA 1
ATOM 1014 C C . PHE A 1 124 ? -12.502 -4.431 4.514 1.00 96.75 124 PHE A C 1
ATOM 1016 O O . PHE A 1 124 ? -11.515 -4.397 3.792 1.00 96.75 124 PHE A O 1
ATOM 1023 N N . GLN A 1 125 ? -13.460 -5.347 4.326 1.00 96.31 125 GLN A N 1
ATOM 1024 C CA . GLN A 1 125 ? -13.354 -6.361 3.269 1.00 96.31 125 GLN A CA 1
ATOM 1025 C C . GLN A 1 125 ? -13.421 -5.744 1.864 1.00 96.31 125 GLN A C 1
ATOM 1027 O O . GLN A 1 125 ? -12.595 -6.074 1.022 1.00 96.31 125 GLN A O 1
ATOM 1032 N N . LYS A 1 126 ? -14.353 -4.810 1.638 1.00 97.69 126 LYS A N 1
ATOM 1033 C CA . LYS A 1 126 ? -14.517 -4.109 0.355 1.00 97.69 126 LYS A CA 1
ATOM 1034 C C . LYS A 1 126 ? -13.295 -3.272 -0.017 1.00 97.69 126 LYS A C 1
ATOM 1036 O O . LYS A 1 126 ? -12.951 -3.223 -1.191 1.00 97.69 126 LYS A O 1
ATOM 1041 N N . THR A 1 127 ? -12.634 -2.639 0.954 1.00 97.56 127 THR A N 1
ATOM 1042 C CA . THR A 1 127 ? -11.436 -1.835 0.670 1.00 97.56 127 THR A CA 1
ATOM 1043 C C . THR A 1 127 ? -10.254 -2.709 0.253 1.00 97.56 127 THR A C 1
ATOM 1045 O O . THR A 1 127 ? -9.527 -2.353 -0.672 1.00 97.56 127 THR A O 1
ATOM 1048 N N . TRP A 1 128 ? -10.112 -3.899 0.847 1.00 97.56 128 TRP A N 1
ATOM 1049 C CA . TRP A 1 128 ? -9.152 -4.906 0.382 1.00 97.56 128 TRP A CA 1
ATOM 1050 C C . TRP A 1 128 ? -9.517 -5.488 -0.991 1.00 97.56 128 TRP A C 1
ATOM 1052 O O . TRP A 1 128 ? -8.641 -5.620 -1.837 1.00 97.56 128 TRP A O 1
ATOM 1062 N N . ASP A 1 129 ? -10.794 -5.787 -1.246 1.00 97.06 129 ASP A N 1
ATOM 1063 C CA . ASP A 1 129 ? -11.234 -6.274 -2.564 1.00 97.06 129 ASP A CA 1
ATOM 1064 C C . ASP A 1 129 ? -10.975 -5.231 -3.666 1.00 97.06 129 ASP A C 1
ATOM 1066 O O . ASP A 1 129 ? -10.639 -5.582 -4.795 1.00 97.06 129 ASP A O 1
ATOM 1070 N N . TYR A 1 130 ? -11.105 -3.943 -3.335 1.00 96.69 130 TYR A N 1
ATOM 1071 C CA . TYR A 1 130 ? -10.777 -2.846 -4.236 1.00 96.69 130 TYR A CA 1
ATOM 1072 C C . TYR A 1 130 ? -9.278 -2.791 -4.545 1.00 96.69 130 TYR A C 1
ATOM 1074 O O . TYR A 1 130 ? -8.913 -2.759 -5.719 1.00 96.69 130 TYR A O 1
ATOM 1082 N N . ILE A 1 131 ? -8.404 -2.807 -3.530 1.00 95.44 131 ILE A N 1
ATOM 1083 C CA . ILE A 1 131 ? -6.959 -2.649 -3.766 1.00 95.44 131 ILE A CA 1
ATOM 1084 C C . ILE A 1 131 ? -6.324 -3.864 -4.455 1.00 95.44 131 ILE A C 1
ATOM 1086 O O . ILE A 1 131 ? -5.324 -3.723 -5.154 1.00 95.44 131 ILE A O 1
ATOM 1090 N N . GLU A 1 132 ? -6.928 -5.046 -4.298 1.00 95.31 132 GLU A N 1
ATOM 1091 C CA . GLU A 1 132 ? -6.532 -6.288 -4.976 1.00 95.31 132 GLU A CA 1
ATOM 1092 C C . GLU A 1 132 ? -6.913 -6.315 -6.469 1.00 95.31 132 GLU A C 1
ATOM 1094 O O . GLU A 1 132 ? -6.511 -7.232 -7.186 1.00 95.31 132 GLU A O 1
ATOM 1099 N N . LYS A 1 133 ? -7.696 -5.340 -6.949 1.00 95.12 133 LYS A N 1
ATOM 1100 C CA . LYS A 1 133 ? -8.244 -5.328 -8.305 1.00 95.12 133 LYS A CA 1
ATOM 1101 C C . LYS A 1 133 ? -7.439 -4.437 -9.255 1.00 95.12 133 LYS A C 1
ATOM 1103 O O . LYS A 1 133 ? -7.122 -3.290 -8.939 1.00 95.12 133 LYS A O 1
ATOM 1108 N N . ASP A 1 134 ? -7.225 -4.948 -10.466 1.00 93.88 134 ASP A N 1
ATOM 1109 C CA . ASP A 1 134 ? -6.619 -4.239 -11.595 1.00 93.88 134 ASP A CA 1
ATOM 1110 C C . ASP A 1 134 ? -5.308 -3.541 -11.184 1.00 93.88 134 ASP A C 1
ATOM 1112 O O . ASP A 1 134 ? -4.363 -4.191 -10.742 1.00 93.88 134 ASP A O 1
ATOM 1116 N N . ARG A 1 135 ? -5.246 -2.215 -11.316 1.00 93.81 135 ARG A N 1
ATOM 1117 C CA . ARG A 1 135 ? -4.054 -1.400 -11.044 1.00 93.81 135 ARG A CA 1
ATOM 1118 C C . ARG A 1 135 ? -4.193 -0.549 -9.788 1.00 93.81 135 ARG A C 1
ATOM 1120 O O . ARG A 1 135 ? -3.349 0.295 -9.523 1.00 93.81 135 ARG A O 1
ATOM 1127 N N . ASN A 1 136 ? -5.221 -0.788 -8.972 1.00 93.19 136 ASN A N 1
ATOM 1128 C CA . ASN A 1 136 ? -5.527 0.072 -7.826 1.00 93.19 136 ASN A CA 1
ATOM 1129 C C . ASN A 1 136 ? -4.373 0.146 -6.814 1.00 93.19 136 ASN A C 1
ATOM 1131 O O . ASN A 1 136 ? -4.186 1.181 -6.182 1.00 93.19 136 ASN A O 1
ATOM 1135 N N . SER A 1 137 ? -3.557 -0.910 -6.707 1.00 91.81 137 SER A N 1
ATOM 1136 C CA . SER A 1 137 ? -2.343 -0.923 -5.876 1.00 91.81 137 SER A CA 1
ATOM 1137 C C . SER A 1 137 ? -1.190 -0.023 -6.358 1.00 91.81 137 SER A C 1
ATOM 1139 O O . SER A 1 137 ? -0.201 0.084 -5.641 1.00 91.81 137 SER A O 1
ATOM 1141 N N . LEU A 1 138 ? -1.291 0.604 -7.539 1.00 89.56 138 LEU A N 1
ATOM 1142 C CA . LEU A 1 138 ? -0.356 1.636 -8.029 1.00 89.56 138 LEU A CA 1
ATOM 1143 C C . LEU A 1 138 ? -0.841 3.065 -7.778 1.00 89.56 138 LEU A C 1
ATOM 1145 O O . LEU A 1 138 ? -0.033 3.989 -7.747 1.00 89.56 138 LEU A O 1
ATOM 1149 N N . ASN A 1 139 ? -2.149 3.243 -7.596 1.00 87.12 139 ASN A N 1
ATOM 1150 C CA . ASN A 1 139 ? -2.755 4.553 -7.378 1.00 87.12 139 ASN A CA 1
ATOM 1151 C C . ASN A 1 139 ? -2.475 5.053 -5.955 1.00 87.12 139 ASN A C 1
ATOM 1153 O O . ASN A 1 139 ? -1.714 4.435 -5.215 1.00 87.12 139 ASN A O 1
ATOM 1157 N N . ARG A 1 140 ? -3.096 6.165 -5.553 1.00 85.75 140 ARG A N 1
ATOM 1158 C CA . ARG A 1 140 ? -2.918 6.815 -4.243 1.00 85.75 140 ARG A CA 1
ATOM 1159 C C . ARG A 1 140 ? -4.128 6.591 -3.341 1.00 85.75 140 ARG A C 1
ATOM 1161 O O . ARG A 1 140 ? -4.945 7.476 -3.134 1.00 85.75 140 ARG A O 1
ATOM 1168 N N . HIS A 1 141 ? -4.254 5.378 -2.832 1.00 91.50 141 HIS A N 1
ATOM 1169 C CA . HIS A 1 141 ? -5.396 4.904 -2.076 1.00 91.50 141 HIS A CA 1
ATOM 1170 C C . HIS A 1 141 ? -4.999 4.310 -0.723 1.00 91.50 141 HIS A C 1
ATOM 1172 O O . HIS A 1 141 ? -4.011 3.592 -0.588 1.00 91.50 141 HIS A O 1
ATOM 1178 N N . SER A 1 142 ? -5.816 4.560 0.290 1.00 93.88 142 SER A N 1
ATOM 1179 C CA . SER A 1 142 ? -5.627 4.069 1.650 1.00 93.88 142 SER A CA 1
ATOM 1180 C C . SER A 1 142 ? -6.959 3.648 2.256 1.00 93.88 142 SER A C 1
ATOM 1182 O O . SER A 1 142 ? -8.022 4.167 1.911 1.00 93.88 142 SER A O 1
ATOM 1184 N N . ASN A 1 143 ? -6.917 2.711 3.198 1.00 96.62 143 ASN A N 1
ATOM 1185 C CA . ASN A 1 143 ? -8.059 2.412 4.063 1.00 96.62 143 ASN A CA 1
ATOM 1186 C C . ASN A 1 143 ? -7.802 2.786 5.529 1.00 96.62 143 ASN A C 1
ATOM 1188 O O . ASN A 1 143 ? -8.504 2.304 6.415 1.00 96.62 143 ASN A O 1
ATOM 1192 N N . MET A 1 144 ? -6.809 3.644 5.792 1.00 94.88 144 MET A N 1
ATOM 1193 C CA . MET A 1 144 ? -6.454 4.078 7.145 1.00 94.88 144 MET A CA 1
ATOM 1194 C C . MET A 1 144 ? -7.566 4.852 7.861 1.00 94.88 144 MET A C 1
ATOM 1196 O O . MET A 1 144 ? -7.629 4.777 9.084 1.00 94.88 144 MET A O 1
ATOM 1200 N N . HIS A 1 145 ? -8.467 5.534 7.146 1.00 94.88 145 HIS A N 1
ATOM 1201 C CA . HIS A 1 145 ? -9.632 6.197 7.758 1.00 94.88 145 HIS A CA 1
ATOM 1202 C C . HIS A 1 145 ? -10.469 5.235 8.621 1.00 94.88 145 HIS A C 1
ATOM 1204 O O . HIS A 1 145 ? -10.941 5.624 9.684 1.00 94.88 145 HIS A O 1
ATOM 1210 N N . LEU A 1 146 ? -10.533 3.946 8.255 1.00 96.50 146 LEU A N 1
ATOM 1211 C CA . LEU A 1 146 ? -11.225 2.896 9.016 1.00 96.50 146 LEU A CA 1
ATOM 1212 C C . LEU A 1 146 ? -10.627 2.629 10.412 1.00 96.50 146 LEU A C 1
ATOM 1214 O O . LEU A 1 146 ? -11.186 1.844 11.177 1.00 96.50 146 LEU A O 1
ATOM 1218 N N . ILE A 1 147 ? -9.465 3.202 10.742 1.00 95.38 147 ILE A N 1
ATOM 1219 C CA . ILE A 1 147 ? -8.905 3.179 12.103 1.00 95.38 147 ILE A CA 1
ATOM 1220 C C . ILE A 1 147 ? -9.750 4.036 13.056 1.00 95.38 147 ILE A C 1
ATOM 1222 O O . ILE A 1 147 ? -9.801 3.731 14.247 1.00 95.38 147 ILE A O 1
ATOM 1226 N N . PHE A 1 148 ? -10.388 5.085 12.534 1.00 92.62 148 PHE A N 1
ATOM 1227 C CA . PHE A 1 148 ? -11.121 6.096 13.299 1.00 92.62 148 PHE A CA 1
ATOM 1228 C C . PHE A 1 148 ? -12.648 5.915 13.239 1.00 92.62 148 PHE A C 1
ATOM 1230 O O . PHE A 1 148 ? -13.375 6.748 13.780 1.00 92.62 148 PHE A O 1
ATOM 1237 N N . GLU A 1 149 ? -13.115 4.829 12.614 1.00 87.31 149 GLU A N 1
ATOM 1238 C CA . GLU A 1 149 ? -14.524 4.403 12.568 1.00 87.31 149 GLU A CA 1
ATOM 1239 C C . GLU A 1 149 ? -14.895 3.391 13.663 1.00 87.31 149 GLU A C 1
ATOM 1241 O O . GLU A 1 149 ? -14.029 2.582 14.081 1.00 87.31 149 GLU A O 1
#

Solvent-accessible surface area (backbone atoms only — not comparable to full-atom values): 8243 Å² total; per-residue (Å²): 116,48,80,44,79,42,71,44,68,40,33,44,41,58,73,86,36,47,37,78,38,102,43,98,56,78,42,73,44,68,79,39,34,40,18,66,50,45,70,60,50,54,53,50,22,56,52,50,44,58,50,50,60,52,48,65,70,38,60,52,56,96,85,39,44,33,50,64,36,40,28,14,36,62,62,69,41,67,75,67,75,45,89,64,92,73,51,76,67,54,51,49,52,55,51,49,55,53,49,63,73,35,59,98,31,63,64,63,46,51,52,55,46,49,31,76,81,31,25,47,77,71,54,76,68,53,32,50,58,49,39,57,36,64,46,43,12,38,34,59,36,26,45,56,40,65,74,81,105

Radius of gyration: 16.09 Å; Cα contacts (8 Å, |Δi|>4): 218; chains: 1; bounding box: 35×34×40 Å